Protein AF-A0A2H0QJI8-F1 (afdb_monomer)

Solvent-accessible surface area (backbone atoms only — not comparable to full-atom values): 3353 Å² total; per-residue (Å²): 120,66,72,65,50,53,58,59,73,68,49,81,86,75,63,88,87,55,72,93,49,70,59,97,89,33,36,63,67,52,51,51,50,53,55,51,51,51,52,50,52,52,51,52,51,52,52,54,54,61,74,75,107

pLDDT: mean 83.95, std 10.46, range [53.16, 96.94]

Radius of gyration: 20.42 Å; Cα contacts (8 Å, |Δi|>4): 11; chains: 1; bounding box: 47×24×45 Å

Foldseek 3Di:
DVVVVVVVVPDDDDDPVDQPDDDPNDGPVRVVCVVVVVVVVVVVVVVVVVVVD

Sequence (53 aa):
MEDLRAQILEAPIVRCDEPTWFFLGLSMAGWNVLYSGGLFLLALASLWKRKSI

Structure (mmCIF, N/CA/C/O backbone):
data_AF-A0A2H0QJI8-F1
#
_entry.id   AF-A0A2H0QJI8-F1
#
loop_
_atom_site.group_PDB
_atom_site.id
_atom_site.type_symbol
_atom_site.label_atom_id
_atom_site.label_alt_id
_atom_site.label_comp_id
_atom_site.label_asym_id
_atom_site.label_entity_id
_atom_site.label_seq_id
_atom_site.pdbx_PDB_ins_code
_atom_site.Cartn_x
_atom_site.Cartn_y
_atom_site.Cartn_z
_atom_site.occupancy
_atom_site.B_iso_or_equiv
_atom_site.auth_seq_id
_atom_site.auth_comp_id
_atom_site.auth_asym_id
_atom_site.auth_atom_id
_atom_site.pdbx_PDB_model_num
ATOM 1 N N . MET A 1 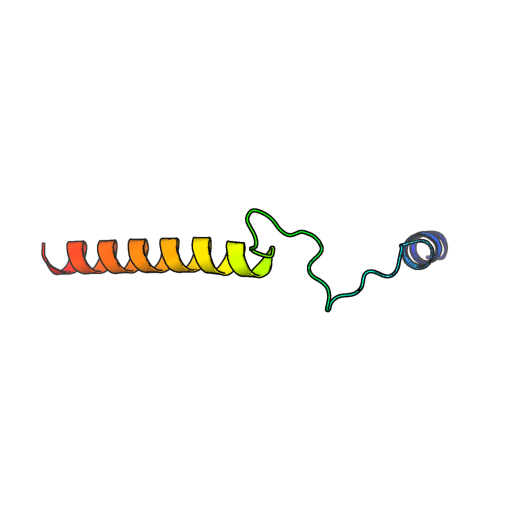1 ? 30.306 -17.253 -7.250 1.00 61.59 1 MET A N 1
ATOM 2 C CA . MET A 1 1 ? 30.189 -15.777 -7.123 1.00 61.59 1 MET A CA 1
ATOM 3 C C . MET A 1 1 ? 29.914 -15.114 -8.466 1.00 61.59 1 MET A C 1
ATOM 5 O O . MET A 1 1 ? 29.269 -14.075 -8.473 1.00 61.59 1 MET A O 1
ATOM 9 N N . GLU A 1 2 ? 30.381 -15.678 -9.583 1.00 72.00 2 GLU A N 1
ATOM 10 C CA . GLU A 1 2 ? 30.141 -15.108 -10.917 1.00 72.00 2 GLU A CA 1
ATOM 11 C C . GLU A 1 2 ? 28.697 -15.331 -11.404 1.00 72.00 2 GLU A C 1
ATOM 13 O O . GLU A 1 2 ? 28.070 -14.384 -11.870 1.00 72.00 2 GLU A O 1
ATOM 18 N N . ASP A 1 3 ? 28.102 -16.503 -11.150 1.00 72.62 3 ASP A N 1
ATOM 19 C CA . ASP A 1 3 ? 26.732 -16.829 -11.595 1.00 72.62 3 ASP A CA 1
ATOM 20 C C . ASP A 1 3 ? 25.623 -15.965 -10.972 1.00 72.62 3 ASP A C 1
ATOM 22 O O . ASP A 1 3 ? 24.597 -15.706 -11.596 1.00 72.62 3 ASP A O 1
ATOM 26 N N . LEU A 1 4 ? 25.812 -15.491 -9.736 1.00 75.31 4 LEU A N 1
ATOM 27 C CA . LEU A 1 4 ? 24.853 -14.596 -9.072 1.00 75.31 4 LEU A CA 1
ATOM 28 C C . LEU A 1 4 ? 24.949 -13.168 -9.627 1.00 75.31 4 LEU A C 1
ATOM 30 O O . LEU A 1 4 ? 23.964 -12.435 -9.615 1.00 75.31 4 LEU A O 1
ATOM 34 N N . ARG A 1 5 ? 26.128 -12.766 -10.121 1.00 75.19 5 ARG A N 1
ATOM 35 C CA . ARG A 1 5 ? 26.323 -11.445 -10.737 1.00 75.19 5 ARG A CA 1
ATOM 36 C C . ARG A 1 5 ? 25.700 -11.398 -12.126 1.00 75.19 5 ARG A C 1
ATOM 38 O O . ARG A 1 5 ? 25.092 -10.384 -12.449 1.00 75.19 5 ARG A O 1
ATOM 45 N N . ALA A 1 6 ? 25.790 -12.487 -12.893 1.00 78.62 6 ALA A N 1
ATOM 46 C CA . ALA A 1 6 ? 25.123 -12.604 -14.190 1.00 78.62 6 ALA A CA 1
ATOM 47 C C . ALA A 1 6 ? 23.604 -12.376 -14.062 1.00 78.62 6 ALA A C 1
ATOM 49 O O . ALA A 1 6 ? 23.063 -11.504 -14.730 1.00 78.62 6 ALA A O 1
ATOM 50 N N . GLN A 1 7 ? 22.954 -13.037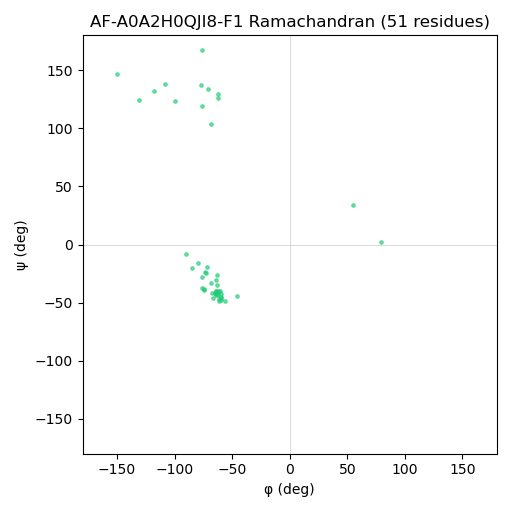 -13.098 1.00 74.50 7 GLN A N 1
ATOM 51 C CA . GLN A 1 7 ? 21.504 -12.927 -12.875 1.00 74.50 7 GLN A CA 1
ATOM 52 C C . GLN A 1 7 ? 21.029 -11.518 -12.484 1.00 74.50 7 GLN A C 1
ATOM 54 O O . GLN A 1 7 ? 19.932 -11.112 -12.858 1.00 74.50 7 GLN A O 1
ATOM 59 N N . ILE A 1 8 ? 21.832 -10.760 -11.730 1.00 77.19 8 ILE A N 1
ATOM 60 C CA . ILE A 1 8 ? 21.477 -9.384 -11.341 1.00 77.19 8 ILE A CA 1
ATOM 61 C C . ILE A 1 8 ? 21.668 -8.418 -12.518 1.00 77.19 8 ILE A C 1
ATOM 63 O O . ILE A 1 8 ? 20.872 -7.498 -12.684 1.00 77.19 8 ILE A O 1
ATOM 67 N N . LEU A 1 9 ? 22.708 -8.616 -13.333 1.00 78.88 9 LEU A N 1
ATOM 68 C CA . LEU A 1 9 ? 22.995 -7.768 -14.496 1.00 78.88 9 LEU A CA 1
ATOM 69 C C . LEU A 1 9 ? 22.018 -7.996 -15.658 1.00 78.88 9 LEU A C 1
ATOM 71 O O . LEU A 1 9 ? 21.828 -7.097 -16.471 1.00 78.88 9 LEU A O 1
ATOM 75 N N . GLU A 1 10 ? 21.394 -9.172 -15.726 1.00 80.44 10 GLU A N 1
ATOM 76 C CA . GLU A 1 10 ? 20.352 -9.500 -16.708 1.00 80.44 10 GLU A CA 1
ATOM 77 C C . GLU A 1 10 ? 18.971 -8.941 -16.344 1.00 80.44 10 GLU A C 1
ATOM 79 O O . GLU A 1 10 ? 18.076 -8.894 -17.190 1.00 80.44 10 GLU A O 1
ATOM 84 N N . ALA A 1 11 ? 18.770 -8.520 -15.092 1.00 77.50 11 ALA A N 1
ATOM 85 C CA . ALA A 1 11 ? 17.475 -8.032 -14.653 1.00 77.50 11 ALA A CA 1
ATOM 86 C C . ALA A 1 11 ? 17.161 -6.662 -15.287 1.00 77.50 11 ALA A C 1
ATOM 88 O O . ALA A 1 11 ? 17.999 -5.754 -15.265 1.00 77.50 11 ALA A O 1
ATOM 89 N N . PRO A 1 12 ? 15.943 -6.466 -15.824 1.00 73.56 12 PRO A N 1
ATOM 90 C CA . PRO A 1 12 ? 15.541 -5.179 -16.367 1.00 73.56 12 PRO A CA 1
ATOM 91 C C . PRO A 1 12 ? 15.551 -4.116 -15.263 1.00 73.56 12 PRO A C 1
ATOM 93 O O . PRO A 1 12 ? 14.968 -4.295 -14.192 1.00 73.56 12 PRO A O 1
ATOM 96 N N . ILE A 1 13 ? 16.212 -2.991 -15.540 1.00 75.25 13 ILE A N 1
ATOM 97 C CA . ILE A 1 13 ? 16.282 -1.846 -14.630 1.00 75.25 13 ILE A CA 1
ATOM 98 C C . ILE A 1 13 ? 14.884 -1.230 -14.541 1.00 75.25 13 ILE A C 1
ATOM 100 O O . ILE A 1 13 ? 14.434 -0.537 -15.454 1.00 75.25 13 ILE A O 1
ATOM 104 N N . VAL A 1 14 ? 14.185 -1.495 -13.439 1.00 77.31 14 VAL A N 1
ATOM 105 C CA . VAL A 1 14 ? 12.880 -0.893 -13.159 1.00 77.31 14 VAL A CA 1
ATOM 106 C C . VAL A 1 14 ? 13.058 0.546 -12.682 1.00 77.31 14 VAL A C 1
ATOM 108 O O . VAL A 1 14 ? 13.943 0.856 -11.883 1.00 77.31 14 VAL A O 1
ATOM 111 N N . ARG A 1 15 ? 12.216 1.451 -13.181 1.00 77.25 15 ARG A N 1
ATOM 112 C CA . ARG A 1 15 ? 12.156 2.827 -12.686 1.00 77.25 15 ARG A CA 1
ATOM 113 C C . ARG A 1 15 ? 11.423 2.833 -11.347 1.00 77.25 15 ARG A C 1
ATOM 115 O O . ARG A 1 15 ? 10.261 2.454 -11.288 1.00 77.25 15 ARG A O 1
ATOM 122 N N . CYS A 1 16 ? 12.093 3.269 -10.281 1.00 74.31 16 CYS A N 1
ATOM 123 C CA . CYS A 1 16 ? 11.485 3.363 -8.947 1.00 74.31 16 CYS A CA 1
ATOM 124 C C . CYS A 1 16 ? 10.465 4.507 -8.823 1.00 74.31 16 CYS A C 1
ATOM 126 O O . CYS A 1 16 ? 9.651 4.496 -7.906 1.00 74.31 16 CYS A O 1
ATOM 128 N N . ASP A 1 17 ? 10.523 5.489 -9.725 1.00 76.50 17 ASP A N 1
ATOM 129 C CA . ASP A 1 17 ? 9.668 6.680 -9.693 1.00 76.50 17 ASP A CA 1
ATOM 130 C C . ASP A 1 17 ? 8.308 6.463 -10.364 1.00 76.50 17 ASP A C 1
ATOM 132 O O . ASP A 1 17 ? 7.357 7.201 -10.106 1.00 76.50 17 ASP A O 1
ATOM 136 N N . GLU A 1 18 ? 8.199 5.446 -11.220 1.00 81.19 18 GLU A N 1
ATOM 137 C CA . GLU A 1 18 ? 6.971 5.157 -11.944 1.00 81.19 18 GLU A CA 1
ATOM 138 C C . GLU A 1 18 ? 6.213 4.024 -11.251 1.00 81.19 18 GLU A C 1
ATOM 140 O O . GLU A 1 18 ? 6.748 2.929 -11.055 1.00 81.19 18 GLU A O 1
ATOM 145 N N . PRO A 1 19 ? 4.951 4.251 -10.861 1.00 81.12 19 PRO A N 1
ATOM 146 C CA . PRO A 1 19 ? 4.138 3.182 -10.314 1.00 81.12 19 PRO A CA 1
ATOM 147 C C . PRO A 1 19 ? 3.943 2.087 -11.367 1.00 81.12 19 PRO A C 1
ATOM 149 O O . PRO A 1 19 ? 3.468 2.328 -12.474 1.00 81.12 19 PRO A O 1
ATOM 152 N N . THR A 1 20 ? 4.278 0.859 -10.978 1.00 81.19 20 THR A N 1
ATOM 153 C CA . THR A 1 20 ? 4.243 -0.333 -11.838 1.00 81.19 20 THR A CA 1
ATOM 154 C C . THR A 1 20 ? 2.845 -0.693 -12.330 1.00 81.19 20 THR A C 1
ATOM 156 O O . THR A 1 20 ? 2.703 -1.317 -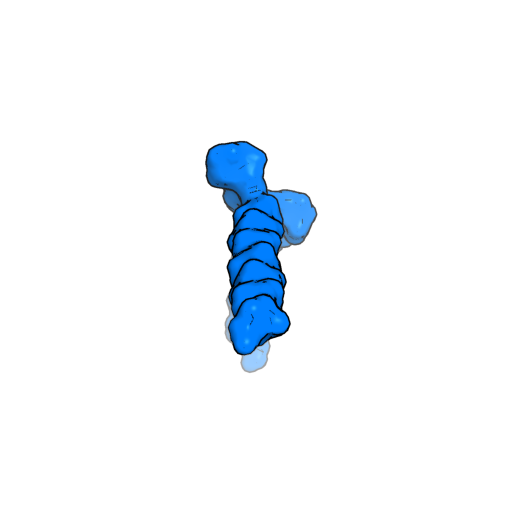13.379 1.00 81.19 20 THR A O 1
ATOM 159 N N . TRP A 1 21 ? 1.806 -0.316 -11.581 1.00 81.81 21 TRP A N 1
ATOM 160 C CA . TRP A 1 21 ? 0.418 -0.542 -11.957 1.00 81.81 21 TRP A CA 1
ATOM 161 C C . TRP A 1 21 ? -0.499 0.541 -11.391 1.00 81.81 21 TRP A C 1
ATOM 163 O O . TRP A 1 21 ? -0.300 1.054 -10.282 1.00 81.81 21 TRP A O 1
ATOM 173 N N . PHE A 1 22 ? -1.536 0.842 -12.168 1.00 88.06 22 PHE A N 1
ATOM 174 C CA . PHE A 1 22 ? -2.672 1.645 -11.750 1.00 88.06 22 PHE A CA 1
ATOM 175 C C . PHE A 1 22 ? -3.929 0.795 -11.835 1.00 88.06 22 PHE A C 1
ATOM 177 O O . PHE A 1 22 ? -4.199 0.166 -12.857 1.00 88.06 22 PHE A O 1
ATOM 184 N N . PHE A 1 23 ? -4.724 0.815 -10.777 1.00 86.25 23 PHE A N 1
ATOM 185 C CA . PHE A 1 23 ? -6.009 0.141 -10.733 1.00 86.25 23 PHE A CA 1
ATOM 186 C C . PHE A 1 23 ? -7.062 1.112 -10.224 1.00 86.25 23 PHE A C 1
ATOM 188 O O . PHE A 1 23 ? -6.895 1.710 -9.161 1.00 86.25 23 PHE A O 1
ATOM 195 N N . LEU A 1 24 ? -8.122 1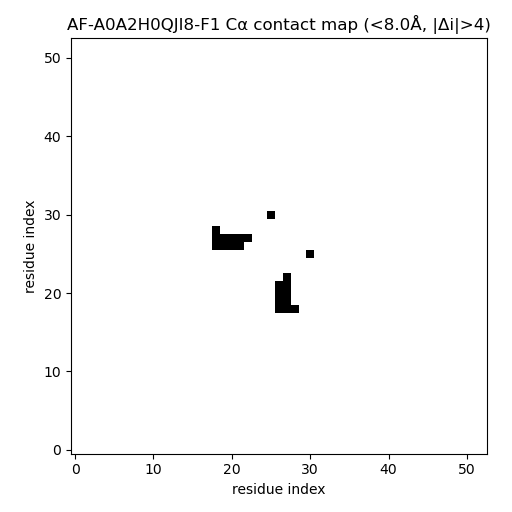.300 -11.019 1.00 87.06 24 LEU A N 1
ATOM 196 C CA . LEU A 1 24 ? -9.188 2.280 -10.769 1.00 87.06 24 LEU A CA 1
ATOM 197 C C . LEU A 1 24 ? -8.663 3.718 -10.574 1.00 87.06 24 LEU A C 1
ATOM 199 O O . LEU A 1 24 ? -9.204 4.486 -9.786 1.00 87.06 24 LEU A O 1
ATOM 203 N N . GLY A 1 25 ? -7.586 4.078 -11.280 1.00 85.69 25 GLY A N 1
ATOM 204 C CA . GLY A 1 25 ? -6.950 5.397 -11.176 1.00 85.69 25 GLY A CA 1
ATOM 205 C C . GLY A 1 25 ? -6.034 5.579 -9.959 1.00 85.69 25 GLY A C 1
ATOM 206 O O . GLY A 1 25 ? -5.462 6.653 -9.796 1.00 85.69 25 GLY A O 1
ATOM 207 N N . LEU A 1 26 ? -5.847 4.547 -9.129 1.00 87.69 26 LEU A N 1
ATOM 208 C CA . LEU A 1 26 ? -4.947 4.565 -7.973 1.00 87.69 26 LEU A CA 1
ATOM 209 C C . LEU A 1 26 ? -3.705 3.706 -8.231 1.00 87.69 26 LEU A C 1
ATOM 211 O O . LEU A 1 26 ? -3.805 2.595 -8.750 1.00 87.69 26 LEU A O 1
ATOM 215 N N . SER A 1 27 ? -2.534 4.206 -7.836 1.00 90.94 27 SER A N 1
ATOM 216 C CA . SER A 1 27 ? -1.284 3.440 -7.868 1.00 90.94 27 SER A CA 1
ATOM 217 C C . SER A 1 27 ? -1.212 2.422 -6.723 1.00 90.94 27 SER A C 1
ATOM 219 O O . SER A 1 27 ? -1.967 2.514 -5.751 1.00 90.94 27 SER A O 1
ATOM 221 N N . MET A 1 28 ? -0.249 1.493 -6.782 1.00 87.94 28 MET A N 1
ATOM 222 C CA . MET A 1 28 ? 0.101 0.609 -5.653 1.00 87.94 28 MET A CA 1
ATOM 223 C C . MET A 1 28 ? 0.215 1.372 -4.321 1.00 87.94 28 MET A C 1
ATOM 225 O O . MET A 1 28 ? -0.304 0.934 -3.296 1.00 87.94 28 MET A O 1
ATOM 229 N N . ALA A 1 29 ? 0.876 2.534 -4.347 1.00 89.12 29 ALA A N 1
ATOM 230 C CA . ALA A 1 29 ? 1.049 3.380 -3.173 1.00 89.12 29 ALA A CA 1
ATOM 231 C C . ALA A 1 29 ? -0.294 3.930 -2.665 1.00 89.12 29 ALA A C 1
ATOM 233 O O . ALA A 1 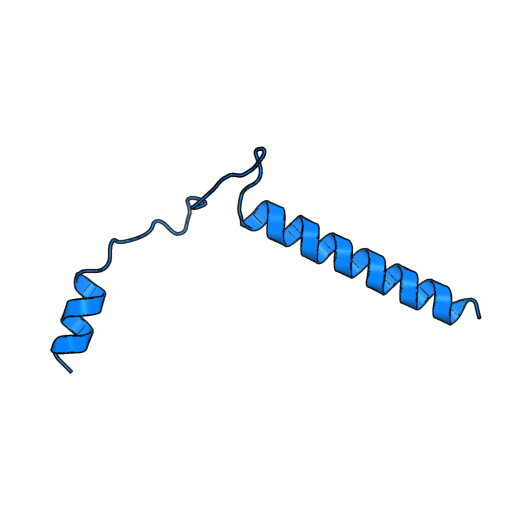29 ? -0.546 3.904 -1.461 1.00 89.12 29 ALA A O 1
ATOM 234 N N . GLY A 1 30 ? -1.182 4.359 -3.570 1.00 91.31 30 GLY A N 1
ATOM 235 C CA . GLY A 1 30 ? -2.535 4.802 -3.219 1.00 91.31 30 GLY A CA 1
ATOM 236 C C . GLY A 1 30 ? -3.355 3.706 -2.533 1.00 91.31 30 GLY A C 1
ATOM 237 O O . GLY A 1 30 ? -3.991 3.956 -1.508 1.00 91.31 30 GLY A O 1
ATOM 238 N N . TRP A 1 31 ? -3.276 2.470 -3.030 1.00 93.56 31 TRP A N 1
ATOM 239 C CA . TRP A 1 31 ? -3.931 1.319 -2.400 1.00 93.56 31 TRP A CA 1
ATOM 240 C C . TRP A 1 31 ? -3.368 1.002 -1.008 1.00 93.56 31 TRP A C 1
ATOM 242 O O . TRP A 1 31 ? -4.143 0.750 -0.083 1.00 93.56 31 TRP A O 1
ATOM 252 N N . ASN A 1 32 ? -2.049 1.087 -0.811 1.00 93.12 32 ASN A N 1
ATOM 253 C CA . ASN A 1 32 ? -1.434 0.885 0.507 1.00 93.12 32 ASN A CA 1
ATOM 254 C C . ASN A 1 32 ? -1.928 1.902 1.545 1.00 93.12 32 ASN A C 1
ATOM 256 O O . ASN A 1 32 ? -2.183 1.531 2.695 1.00 93.12 32 ASN A O 1
ATOM 260 N N . VAL A 1 33 ? -2.096 3.166 1.143 1.00 95.12 33 VAL A N 1
ATOM 261 C CA . VAL A 1 33 ? -2.656 4.216 2.007 1.00 95.12 33 VAL A CA 1
ATOM 262 C C . VAL A 1 33 ? -4.103 3.898 2.378 1.00 95.12 33 VAL A C 1
ATOM 264 O O . VAL A 1 33 ? -4.458 4.014 3.550 1.00 95.12 33 VAL A O 1
ATOM 267 N N . LEU 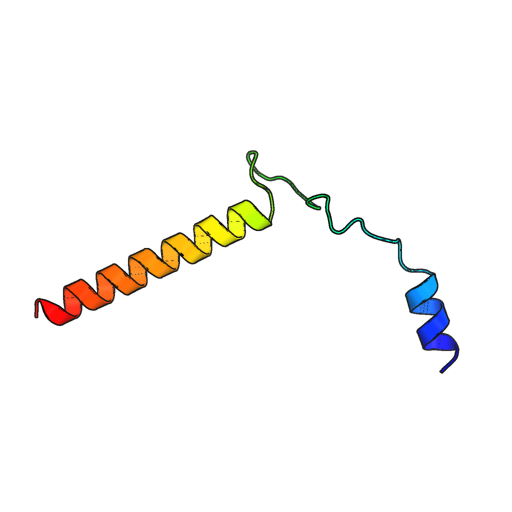A 1 34 ? -4.922 3.441 1.425 1.00 95.50 34 LEU A N 1
ATOM 268 C CA . LEU A 1 34 ? -6.322 3.096 1.680 1.00 95.50 34 LEU A CA 1
ATOM 269 C C . 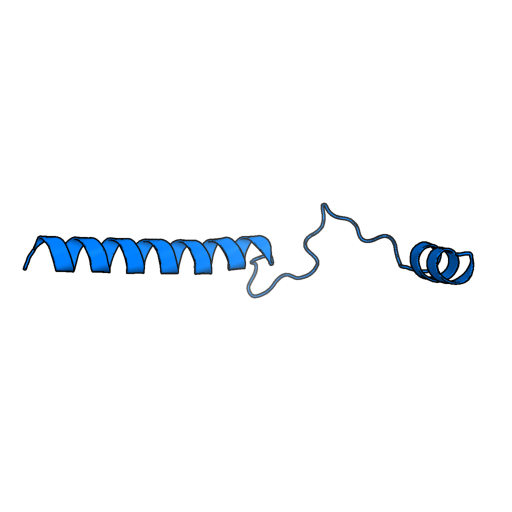LEU A 1 34 ? -6.459 1.962 2.708 1.00 95.50 34 LEU A C 1
ATOM 271 O O . LEU A 1 34 ? -7.206 2.097 3.678 1.00 95.50 34 LEU A O 1
ATOM 275 N N . TYR A 1 35 ? -5.708 0.870 2.537 1.00 96.06 35 TYR A N 1
ATOM 276 C CA . TYR A 1 35 ? -5.748 -0.258 3.473 1.00 96.06 35 TYR A CA 1
ATOM 277 C C . TYR A 1 35 ? -5.199 0.112 4.850 1.00 96.06 35 TYR A C 1
ATOM 279 O O . TYR A 1 35 ? -5.833 -0.178 5.866 1.00 96.06 35 TYR A O 1
ATOM 287 N N . SER A 1 36 ? -4.050 0.788 4.896 1.00 96.94 36 SER A N 1
ATOM 288 C CA . SER A 1 36 ? -3.425 1.195 6.159 1.00 96.94 36 SER A CA 1
ATOM 289 C C . SER A 1 36 ? -4.300 2.195 6.916 1.00 96.94 36 SER A C 1
ATOM 291 O O . SER A 1 36 ? -4.487 2.061 8.124 1.00 96.94 36 SER A O 1
ATOM 293 N N . GLY A 1 37 ? -4.898 3.157 6.207 1.00 96.94 37 GLY A N 1
ATOM 294 C CA . GLY A 1 37 ? -5.848 4.114 6.769 1.00 96.94 37 GLY A CA 1
ATOM 295 C C . GLY A 1 37 ? -7.117 3.438 7.287 1.00 96.94 37 GLY A C 1
ATOM 296 O O . GLY A 1 37 ? -7.561 3.733 8.395 1.00 96.94 37 GLY A O 1
ATOM 297 N N . GLY A 1 38 ? -7.664 2.474 6.541 1.00 96.56 38 GLY A N 1
ATOM 298 C CA . GLY A 1 38 ? -8.804 1.672 6.986 1.00 96.56 38 GLY A CA 1
ATOM 299 C C . GLY A 1 38 ? -8.505 0.896 8.272 1.00 96.56 38 GLY A C 1
ATOM 300 O O . GLY A 1 38 ? -9.270 0.975 9.233 1.00 96.56 38 GLY A O 1
ATOM 301 N N . LEU A 1 39 ? -7.361 0.208 8.333 1.00 96.38 39 LEU A N 1
ATOM 302 C CA . LEU A 1 39 ? -6.923 -0.509 9.535 1.00 96.38 39 LEU A CA 1
ATOM 303 C C . LEU A 1 39 ? -6.699 0.433 10.721 1.00 96.38 39 LEU A C 1
ATOM 305 O O . LEU A 1 39 ? -7.107 0.113 11.837 1.00 96.38 39 LEU A O 1
ATOM 309 N N . PHE A 1 40 ? -6.104 1.604 10.489 1.00 96.69 40 PHE A N 1
ATOM 310 C CA . PHE A 1 40 ? -5.917 2.622 11.519 1.00 96.69 40 PHE A CA 1
ATOM 311 C C . PHE A 1 40 ? -7.255 3.081 12.113 1.00 96.69 40 PHE A C 1
ATOM 313 O O . PHE A 1 40 ? -7.406 3.113 13.334 1.00 96.69 40 PHE A O 1
ATOM 320 N N . LEU A 1 41 ? -8.251 3.365 11.269 1.00 96.62 41 LEU A N 1
ATOM 321 C CA . LEU A 1 41 ? -9.588 3.757 11.719 1.00 96.62 41 LEU A CA 1
ATOM 322 C C . LEU A 1 41 ? -10.289 2.636 12.494 1.00 96.62 41 LEU A C 1
ATOM 324 O O . LEU A 1 41 ? -10.894 2.903 13.532 1.00 96.62 41 LEU A O 1
ATOM 328 N N . LEU A 1 42 ? -10.179 1.385 12.038 1.00 95.69 42 LEU A N 1
ATOM 329 C CA . LEU A 1 42 ? -10.732 0.230 12.752 1.00 95.69 42 LEU A CA 1
ATOM 330 C C . LEU A 1 42 ? -10.076 0.047 14.125 1.00 95.69 42 LEU A C 1
ATOM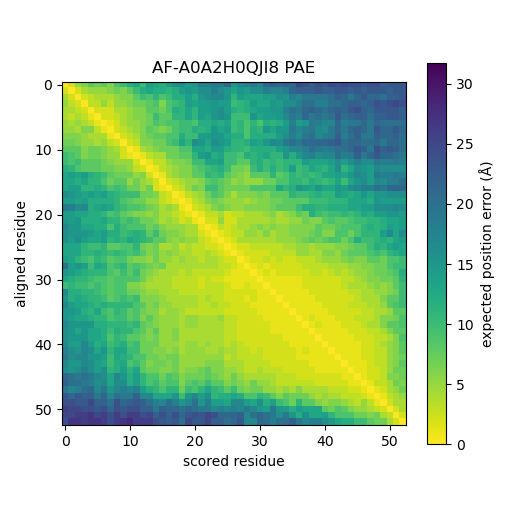 332 O O . LEU A 1 42 ? -10.772 -0.168 15.120 1.00 95.69 42 LEU A O 1
ATOM 336 N N . ALA A 1 43 ? -8.752 0.180 14.200 1.00 94.75 43 ALA A N 1
ATOM 337 C CA . ALA A 1 43 ? -8.017 0.108 15.455 1.00 94.75 43 ALA A CA 1
ATOM 338 C C . ALA A 1 43 ? -8.456 1.223 16.416 1.00 94.75 43 ALA A C 1
ATOM 340 O O . ALA A 1 43 ? -8.778 0.938 17.574 1.00 94.75 43 ALA A O 1
ATOM 341 N N . LEU A 1 44 ? -8.555 2.463 15.922 1.00 95.50 44 LEU A N 1
ATOM 342 C CA . LEU A 1 44 ? -9.013 3.620 16.693 1.00 95.50 44 LEU A CA 1
ATOM 343 C C . LEU A 1 44 ? -10.444 3.421 17.215 1.00 95.50 44 LEU A C 1
ATOM 345 O O . LEU A 1 44 ? -10.713 3.636 18.397 1.00 95.50 44 LEU A O 1
ATOM 349 N N . ALA A 1 45 ? -11.347 2.934 16.359 1.00 94.69 45 ALA A N 1
ATOM 350 C CA . ALA A 1 45 ? -12.720 2.618 16.731 1.00 94.69 45 ALA A CA 1
ATOM 351 C C . ALA A 1 45 ? -12.785 1.516 17.802 1.00 94.69 45 ALA A C 1
ATOM 353 O O . ALA A 1 45 ? -13.573 1.626 18.744 1.00 94.69 45 ALA A O 1
ATOM 354 N N . SER A 1 46 ? -11.938 0.484 17.708 1.00 91.81 46 SER A N 1
ATOM 355 C CA . SER A 1 46 ? -11.870 -0.580 18.720 1.00 91.81 46 SER A CA 1
ATOM 356 C C . SER A 1 46 ? -11.402 -0.052 20.083 1.00 91.81 46 SER A C 1
ATOM 358 O O . SER A 1 46 ? -11.973 -0.408 21.115 1.00 91.81 46 SER A O 1
ATOM 360 N N . LEU A 1 47 ? -10.419 0.856 20.093 1.00 91.88 47 LEU A N 1
ATOM 361 C CA . LEU A 1 47 ? -9.915 1.487 21.312 1.00 91.88 47 LEU A CA 1
ATOM 362 C C . LEU A 1 47 ? -10.971 2.399 21.942 1.00 91.88 47 LEU A C 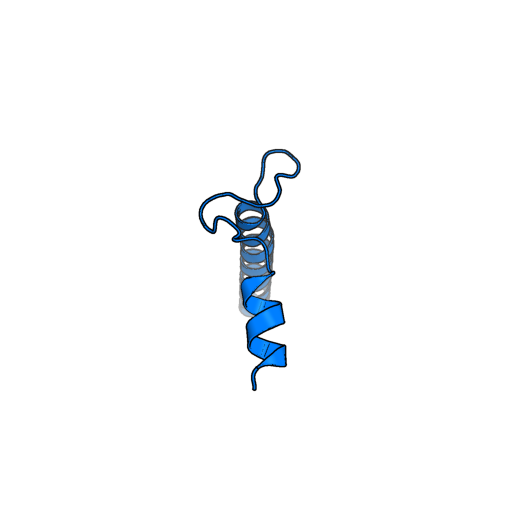1
ATOM 364 O O . LEU A 1 47 ? -11.171 2.357 23.157 1.00 91.88 47 LEU A O 1
ATOM 368 N N . TRP A 1 48 ? -11.692 3.178 21.132 1.00 90.81 48 TRP A N 1
ATOM 369 C CA . TRP A 1 48 ? -12.809 3.992 21.615 1.00 90.81 48 TRP A CA 1
ATOM 370 C C . TRP A 1 48 ? -13.949 3.152 22.186 1.00 90.81 48 TRP A C 1
ATOM 372 O O . TRP A 1 48 ? -14.457 3.491 23.255 1.00 90.81 48 TRP A O 1
ATOM 382 N N . LYS A 1 49 ? -14.306 2.027 21.552 1.00 82.19 49 LYS A N 1
ATOM 383 C CA . LYS A 1 49 ? -15.299 1.099 22.116 1.00 82.19 49 LYS A CA 1
ATOM 384 C C . LYS A 1 49 ? -14.845 0.511 23.450 1.00 82.19 49 LYS A C 1
ATOM 386 O O . LYS A 1 49 ? -15.653 0.431 24.367 1.00 82.19 49 LYS A O 1
ATOM 391 N N . ARG A 1 50 ? -13.565 0.146 23.578 1.00 77.50 50 ARG A N 1
ATOM 392 C CA . ARG A 1 50 ? -13.009 -0.419 24.816 1.00 77.50 50 ARG A CA 1
ATOM 393 C C . ARG A 1 50 ? -12.940 0.591 25.962 1.00 77.50 50 ARG A C 1
ATOM 395 O O . ARG A 1 50 ? -13.086 0.188 27.101 1.00 77.50 50 ARG A O 1
ATOM 402 N N . LYS A 1 51 ? -12.709 1.877 25.681 1.00 70.62 51 LYS A N 1
ATOM 403 C CA . LYS A 1 51 ? -12.697 2.936 26.710 1.00 70.62 51 LYS A CA 1
ATOM 404 C C . LYS A 1 51 ? -14.104 3.291 27.219 1.00 70.62 51 LYS A C 1
ATOM 406 O O . LYS A 1 51 ? -14.233 3.858 28.296 1.00 70.62 51 LYS A O 1
ATOM 411 N N . SER A 1 52 ? -15.135 3.032 26.415 1.00 59.78 52 SER A N 1
ATOM 412 C CA . SER A 1 52 ? -16.531 3.375 26.718 1.00 59.78 52 SER A CA 1
ATOM 413 C C . SER A 1 52 ? -17.304 2.276 27.466 1.00 59.78 52 SER A C 1
ATOM 415 O O . SER A 1 52 ? -18.449 2.522 27.844 1.00 59.78 52 SER A O 1
ATOM 417 N N . ILE A 1 53 ? -16.716 1.088 27.627 1.00 53.16 53 ILE A N 1
ATOM 418 C CA . ILE A 1 53 ? -17.208 -0.042 28.434 1.00 53.16 53 ILE A CA 1
ATOM 419 C C . ILE A 1 53 ? -16.418 -0.069 29.738 1.00 53.16 53 ILE A C 1
ATOM 421 O O . ILE A 1 53 ? -17.053 -0.299 30.788 1.00 53.16 53 ILE A O 1
#

Mean predicted aligned error: 9.22 Å

Secondary structure (DSSP, 8-state):
-HHHHHHHHTS----TTS-S-EETTEEHHHHHHHHHHHHHHHHHHHHHHHH--